Protein AF-A0A1A8WRH7-F1 (afdb_monomer_lite)

Structure (mmCIF, N/CA/C/O backbone):
data_AF-A0A1A8WRH7-F1
#
_entry.id   AF-A0A1A8WRH7-F1
#
loop_
_atom_site.group_PDB
_atom_site.id
_atom_site.type_symbol
_atom_site.label_atom_id
_atom_site.label_alt_id
_atom_site.label_comp_id
_atom_site.label_asym_id
_atom_site.label_entity_id
_atom_site.label_seq_id
_atom_site.pdbx_PDB_ins_code
_atom_site.Cartn_x
_atom_site.Cartn_y
_atom_site.Cartn_z
_atom_site.occupancy
_atom_site.B_iso_or_equiv
_atom_site.auth_seq_id
_atom_site.auth_comp_id
_atom_site.auth_asym_id
_atom_site.auth_atom_id
_atom_site.pdbx_PDB_model_num
ATOM 1 N N . ASN A 1 1 ? 17.183 -0.752 22.533 1.00 47.06 1 ASN A N 1
ATOM 2 C CA . ASN A 1 1 ? 17.304 -2.174 22.160 1.00 47.06 1 ASN A CA 1
ATOM 3 C C . ASN A 1 1 ? 15.970 -2.826 22.407 1.00 47.06 1 ASN A C 1
ATOM 5 O O . ASN A 1 1 ? 15.490 -2.746 23.530 1.00 47.06 1 ASN A O 1
ATOM 9 N N . GLY A 1 2 ? 15.332 -3.318 21.352 1.00 55.00 2 GLY A N 1
ATOM 10 C CA . GLY A 1 2 ? 14.125 -4.126 21.460 1.00 55.00 2 GLY A CA 1
ATOM 11 C C . GLY A 1 2 ? 14.487 -5.523 20.997 1.00 55.00 2 GLY A C 1
ATOM 12 O O . GLY A 1 2 ? 15.024 -5.661 19.900 1.00 55.00 2 GLY A O 1
ATOM 13 N N . ASP A 1 3 ? 14.226 -6.508 21.841 1.00 66.75 3 ASP A N 1
ATOM 14 C CA . ASP A 1 3 ? 14.409 -7.907 21.493 1.00 66.75 3 ASP A CA 1
ATOM 15 C C . ASP A 1 3 ? 13.051 -8.462 21.060 1.00 66.75 3 ASP A C 1
ATOM 17 O O . ASP A 1 3 ? 12.024 -8.190 21.688 1.00 66.75 3 ASP A O 1
ATOM 21 N N . VAL A 1 4 ? 13.044 -9.196 19.951 1.00 67.12 4 VAL A N 1
ATOM 22 C CA . VAL A 1 4 ? 11.862 -9.899 19.447 1.00 67.12 4 VAL A CA 1
ATOM 23 C C . VAL A 1 4 ? 11.986 -11.354 19.872 1.00 67.12 4 VAL A C 1
ATOM 25 O O . VAL A 1 4 ? 13.002 -11.991 19.604 1.00 67.12 4 VAL A O 1
ATOM 28 N N . ILE A 1 5 ? 10.956 -11.868 20.540 1.00 73.12 5 ILE A N 1
ATOM 29 C CA . ILE A 1 5 ? 10.873 -13.261 20.977 1.00 73.12 5 ILE A CA 1
ATOM 30 C C . ILE A 1 5 ? 9.716 -13.905 20.217 1.00 73.12 5 ILE A C 1
ATOM 32 O O . ILE A 1 5 ? 8.584 -13.425 20.287 1.00 73.12 5 ILE A O 1
ATOM 36 N N . PHE A 1 6 ? 10.016 -14.970 19.478 1.00 76.19 6 PHE A N 1
ATOM 37 C CA . PHE A 1 6 ? 9.020 -15.807 18.814 1.00 76.19 6 PHE A CA 1
ATOM 38 C C . PHE A 1 6 ? 8.613 -16.963 19.735 1.00 76.19 6 PHE A C 1
ATOM 40 O O . PHE A 1 6 ? 9.340 -17.303 20.668 1.00 76.19 6 PHE A O 1
ATOM 47 N N . SER A 1 7 ? 7.442 -17.550 19.483 1.00 80.06 7 SER A N 1
ATOM 48 C CA . SER A 1 7 ? 7.032 -18.786 20.159 1.00 80.06 7 SER A CA 1
ATOM 49 C C . SER A 1 7 ? 8.006 -19.918 19.824 1.00 80.06 7 SER A C 1
ATOM 51 O O . SER A 1 7 ? 8.483 -19.982 18.693 1.00 80.06 7 SER A O 1
ATOM 53 N N . GLU A 1 8 ? 8.265 -20.830 20.765 1.00 80.62 8 GLU A N 1
ATOM 54 C CA . GLU A 1 8 ? 9.098 -22.021 20.510 1.00 80.62 8 GLU A CA 1
ATOM 55 C C . GLU A 1 8 ? 8.495 -22.923 19.422 1.00 80.62 8 GLU A C 1
ATOM 57 O O . GLU A 1 8 ? 9.227 -23.562 18.674 1.00 80.62 8 GLU A O 1
ATOM 62 N N . ASP A 1 9 ? 7.167 -22.902 19.283 1.00 83.81 9 ASP A N 1
ATOM 63 C CA . ASP A 1 9 ? 6.427 -23.674 18.279 1.00 83.81 9 ASP A CA 1
ATOM 64 C C . ASP A 1 9 ? 6.373 -22.997 16.893 1.00 83.81 9 ASP A C 1
ATOM 66 O O . ASP A 1 9 ? 5.698 -23.486 15.989 1.00 83.81 9 ASP A O 1
ATOM 70 N N . T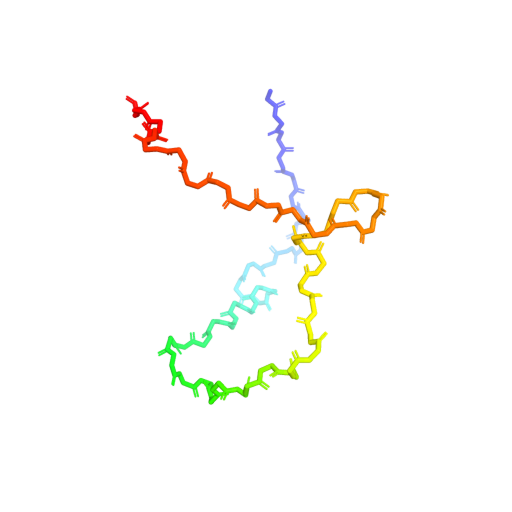YR A 1 10 ? 7.010 -21.835 16.713 1.00 79.06 10 TYR A N 1
ATOM 71 C CA . TYR A 1 10 ? 6.976 -21.103 15.446 1.00 79.06 10 TYR A CA 1
ATOM 72 C C . TYR A 1 10 ? 8.049 -21.630 14.482 1.00 79.06 10 TYR A C 1
ATOM 74 O O . TYR A 1 10 ? 9.235 -21.330 14.633 1.00 79.06 10 TYR A O 1
ATOM 82 N N . ASP A 1 11 ? 7.627 -22.378 13.459 1.00 79.50 11 ASP A N 1
ATOM 83 C CA . ASP A 1 11 ? 8.488 -22.784 12.344 1.00 79.50 11 ASP A CA 1
ATOM 84 C C . ASP A 1 11 ? 8.282 -21.853 11.147 1.00 79.50 11 ASP A C 1
ATOM 86 O O . ASP A 1 11 ? 7.215 -21.822 10.531 1.00 79.50 11 ASP A O 1
ATOM 90 N N . LEU A 1 12 ? 9.331 -21.113 10.790 1.00 73.94 12 LEU A N 1
ATOM 91 C CA . LEU A 1 12 ? 9.344 -20.214 9.640 1.00 73.94 12 LEU A CA 1
ATOM 92 C C . LEU A 1 12 ? 9.005 -20.941 8.326 1.00 73.94 12 LEU A C 1
ATOM 94 O O . LEU A 1 12 ? 8.338 -20.369 7.471 1.00 73.94 12 LEU A O 1
ATOM 98 N N . ASN A 1 13 ? 9.441 -22.191 8.159 1.00 73.19 13 ASN A N 1
ATOM 99 C CA . ASN A 1 13 ? 9.264 -22.952 6.918 1.00 73.19 13 ASN A CA 1
ATOM 100 C C . ASN A 1 13 ? 7.833 -23.463 6.734 1.00 73.19 13 ASN A C 1
ATOM 102 O O . ASN A 1 13 ? 7.414 -23.717 5.606 1.00 73.19 13 ASN A O 1
ATOM 106 N N . GLU A 1 14 ? 7.101 -23.631 7.834 1.00 76.31 14 GLU A N 1
ATOM 107 C CA . GLU A 1 14 ? 5.713 -24.095 7.821 1.00 76.31 14 GLU A CA 1
ATOM 108 C C . GLU A 1 14 ? 4.714 -22.940 7.945 1.00 76.31 14 GLU A C 1
ATOM 110 O O . GLU A 1 14 ? 3.612 -23.009 7.401 1.00 76.31 14 GLU A O 1
ATOM 115 N N . THR A 1 15 ? 5.098 -21.871 8.648 1.00 71.12 15 THR A N 1
ATOM 116 C CA . THR A 1 15 ? 4.188 -20.784 9.032 1.00 71.12 15 THR A CA 1
ATOM 117 C C . THR A 1 15 ? 4.249 -19.605 8.065 1.00 71.12 15 THR A C 1
ATOM 119 O O . THR A 1 15 ? 3.219 -18.984 7.796 1.00 71.12 15 THR A O 1
ATOM 122 N N . GLU A 1 16 ? 5.423 -19.295 7.506 1.00 68.50 16 GLU A N 1
ATOM 123 C CA . GLU A 1 16 ? 5.570 -18.174 6.577 1.00 68.50 16 GLU A CA 1
ATOM 124 C C . GLU A 1 16 ? 5.397 -18.631 5.135 1.00 68.50 16 GLU A C 1
ATOM 126 O O . GLU A 1 16 ? 6.295 -19.145 4.469 1.00 68.50 16 GLU A O 1
ATOM 131 N N . VAL A 1 17 ? 4.209 -18.367 4.617 1.00 61.03 17 VAL A N 1
ATOM 132 C CA . VAL A 1 17 ? 3.889 -18.543 3.211 1.00 61.03 17 VAL A CA 1
ATOM 133 C C . VAL A 1 17 ? 4.043 -17.184 2.525 1.00 61.03 17 VAL A C 1
ATOM 135 O O . VAL A 1 17 ? 3.088 -16.425 2.370 1.00 61.03 17 VAL A O 1
ATOM 138 N N . VAL A 1 18 ? 5.273 -16.840 2.127 1.00 61.62 18 VAL A N 1
ATOM 139 C CA . VAL A 1 18 ? 5.545 -15.585 1.406 1.00 61.62 18 VAL A CA 1
ATOM 140 C C . VAL A 1 18 ? 5.146 -15.755 -0.058 1.00 61.62 18 VAL A C 1
ATOM 142 O O . VAL A 1 18 ? 5.948 -16.141 -0.905 1.00 61.62 18 VAL A O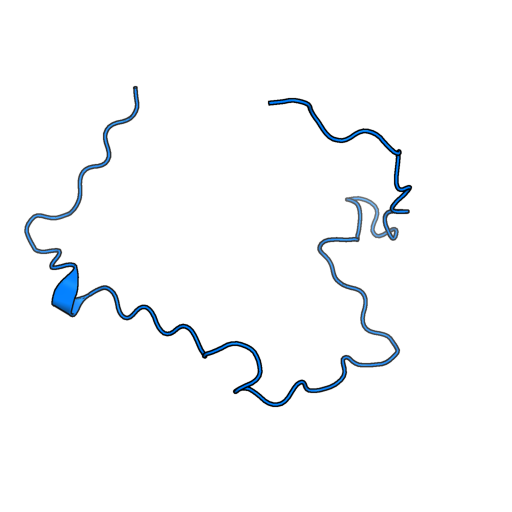 1
ATOM 145 N N . TRP A 1 19 ? 3.878 -15.496 -0.372 1.00 60.25 19 TRP A N 1
ATOM 146 C CA . TRP A 1 19 ? 3.422 -15.456 -1.761 1.00 60.25 19 TRP A CA 1
ATOM 147 C C . TRP A 1 19 ? 3.665 -14.063 -2.312 1.00 60.25 19 TRP A C 1
ATOM 149 O O . TRP A 1 19 ? 2.851 -13.154 -2.157 1.00 60.25 19 TRP A O 1
ATOM 159 N N . THR A 1 20 ? 4.807 -13.894 -2.967 1.00 66.88 20 THR A N 1
ATOM 160 C CA . THR A 1 20 ? 4.990 -12.793 -3.902 1.00 66.88 20 THR A CA 1
ATOM 161 C C . THR A 1 20 ? 4.682 -13.301 -5.298 1.00 66.88 20 THR A C 1
ATOM 163 O O . THR A 1 20 ? 5.166 -14.341 -5.742 1.00 66.88 20 THR A O 1
ATOM 166 N N . TYR A 1 21 ? 3.836 -12.567 -6.005 1.00 71.69 21 TYR A N 1
ATOM 167 C CA . TYR A 1 21 ? 3.688 -12.776 -7.434 1.00 71.69 21 TYR A CA 1
ATOM 168 C C . TYR A 1 21 ? 4.916 -12.190 -8.121 1.00 71.69 21 TYR A C 1
ATOM 170 O O . TYR A 1 21 ? 5.395 -11.124 -7.721 1.00 71.69 21 TYR A O 1
ATOM 178 N N . GLU A 1 22 ? 5.422 -12.854 -9.164 1.00 77.75 22 GLU A N 1
ATOM 179 C CA . GLU A 1 22 ? 6.421 -12.201 -10.005 1.00 77.75 22 GLU A CA 1
ATOM 180 C C . GLU A 1 22 ? 5.802 -10.908 -10.573 1.00 77.75 22 GLU A C 1
ATOM 182 O O . GLU A 1 22 ? 4.626 -10.912 -10.976 1.00 77.75 22 GLU A O 1
ATOM 187 N N . PRO A 1 23 ? 6.558 -9.797 -10.615 1.00 76.44 23 PRO A N 1
ATOM 188 C CA . PRO A 1 23 ? 6.071 -8.549 -11.185 1.00 76.44 23 PRO A CA 1
ATOM 189 C C . PRO A 1 23 ? 5.461 -8.769 -12.578 1.00 76.44 23 PRO A C 1
ATOM 191 O O . PRO A 1 23 ? 6.071 -9.396 -13.442 1.00 76.44 23 PRO A O 1
ATOM 194 N N . GLY A 1 24 ? 4.237 -8.280 -12.789 1.00 75.19 24 GLY A N 1
ATOM 195 C CA . GLY A 1 24 ? 3.519 -8.397 -14.065 1.00 75.19 24 GLY A CA 1
ATOM 196 C C . GLY A 1 24 ? 2.806 -9.733 -14.327 1.00 75.19 24 GLY A C 1
ATOM 197 O O . GLY A 1 24 ? 2.218 -9.893 -15.394 1.00 75.19 24 GLY A O 1
ATOM 198 N N . LYS A 1 25 ? 2.817 -10.700 -13.394 1.00 82.44 25 LYS A N 1
ATOM 199 C CA . LYS A 1 25 ? 2.042 -11.955 -13.539 1.00 82.44 25 LYS A CA 1
ATOM 200 C C . LYS A 1 25 ? 0.572 -11.827 -13.180 1.00 82.44 25 LYS A C 1
ATOM 202 O O . LYS A 1 25 ? -0.232 -12.628 -13.650 1.00 82.44 25 LYS A O 1
ATOM 207 N N . ILE A 1 26 ? 0.227 -10.848 -12.350 1.00 79.62 26 ILE A N 1
ATOM 208 C CA . ILE A 1 26 ? -1.168 -10.511 -12.090 1.00 79.62 26 ILE A CA 1
ATOM 209 C C . ILE A 1 26 ? -1.589 -9.483 -13.141 1.00 79.62 26 ILE A C 1
ATOM 211 O O . ILE A 1 26 ? -0.908 -8.464 -13.271 1.00 79.62 26 ILE A O 1
ATOM 215 N N . PRO A 1 27 ? -2.685 -9.718 -13.883 1.00 81.31 27 PRO A N 1
ATOM 216 C CA . PRO A 1 27 ? -3.226 -8.707 -14.774 1.00 81.31 27 PRO A CA 1
ATOM 217 C C . PRO A 1 27 ? -3.610 -7.466 -13.966 1.00 81.31 27 PRO A C 1
ATOM 219 O O . PRO A 1 27 ? -4.399 -7.537 -13.022 1.00 81.31 27 PRO A O 1
ATOM 222 N N . GLU A 1 28 ? -3.051 -6.322 -14.347 1.00 79.81 28 GLU A N 1
ATOM 223 C CA . GLU A 1 28 ? -3.430 -5.044 -13.761 1.00 79.81 28 GLU A CA 1
ATOM 224 C C . GLU A 1 28 ? -4.881 -4.747 -14.136 1.00 79.81 28 GLU A C 1
ATOM 226 O O . GLU A 1 28 ? -5.234 -4.606 -15.308 1.00 79.81 28 GLU A O 1
ATOM 231 N N . THR A 1 29 ? -5.745 -4.689 -13.128 1.00 84.00 29 THR A N 1
ATOM 232 C CA . THR A 1 29 ? -7.105 -4.189 -13.314 1.00 84.00 29 THR A CA 1
ATOM 233 C C . THR A 1 29 ? -7.051 -2.675 -13.151 1.00 84.00 29 THR A C 1
ATOM 235 O O . THR A 1 29 ? -6.553 -2.215 -12.119 1.00 84.00 29 THR A O 1
ATOM 238 N N . PRO A 1 30 ? -7.523 -1.885 -14.134 1.00 87.94 30 PRO A N 1
ATOM 239 C CA . PRO A 1 30 ? -7.555 -0.441 -13.983 1.00 87.94 30 PRO A CA 1
ATOM 240 C C . PRO A 1 30 ? -8.400 -0.075 -12.764 1.00 87.94 30 PRO A C 1
ATOM 242 O O . PRO A 1 30 ? -9.455 -0.663 -12.511 1.00 87.94 30 PRO A O 1
ATOM 245 N N . LEU A 1 31 ? -7.912 0.896 -11.998 1.00 86.88 31 LEU A N 1
ATOM 246 C CA . LEU A 1 31 ? -8.675 1.464 -10.898 1.00 86.88 31 LEU A CA 1
ATOM 247 C C . LEU A 1 31 ? -9.893 2.219 -11.461 1.00 86.88 31 LEU A C 1
ATOM 249 O O . LEU A 1 31 ? -9.806 2.748 -12.571 1.00 86.88 31 LEU A O 1
ATOM 253 N N . PRO A 1 32 ? -11.012 2.291 -10.718 1.00 92.94 32 PRO A N 1
ATOM 254 C CA . PRO A 1 32 ? -12.136 3.148 -11.083 1.00 92.94 32 PRO A CA 1
ATOM 255 C C . PRO A 1 32 ? -11.699 4.599 -11.320 1.00 92.94 32 PRO A C 1
ATOM 257 O O . PRO A 1 32 ? -10.814 5.100 -10.625 1.00 92.94 32 PRO A O 1
ATOM 260 N N . ASP A 1 33 ? -12.354 5.290 -12.255 1.00 88.75 33 ASP A N 1
ATOM 261 C CA . ASP A 1 33 ? -12.018 6.679 -12.610 1.00 88.75 33 ASP A CA 1
ATOM 262 C C . ASP A 1 33 ? -12.150 7.655 -11.425 1.00 88.75 33 ASP A C 1
ATOM 264 O O . ASP A 1 33 ? -11.470 8.680 -11.362 1.00 88.75 33 ASP A O 1
ATOM 268 N N . ASP A 1 34 ? -13.025 7.340 -10.471 1.00 89.62 34 ASP A N 1
ATOM 269 C CA . ASP A 1 34 ? -13.292 8.113 -9.259 1.00 89.62 34 ASP A CA 1
ATOM 270 C C . ASP A 1 34 ? -12.496 7.628 -8.038 1.00 89.62 34 ASP A C 1
ATOM 272 O O . ASP A 1 34 ? -12.643 8.178 -6.941 1.00 89.62 34 ASP A O 1
ATOM 276 N N . TYR A 1 35 ? -11.629 6.624 -8.202 1.00 87.81 35 TYR A N 1
ATOM 277 C CA . TYR A 1 35 ? -10.831 6.097 -7.106 1.00 87.81 35 TYR A CA 1
ATOM 278 C C . TYR A 1 35 ? -9.834 7.141 -6.587 1.00 87.81 35 TYR A C 1
ATOM 280 O O . TYR A 1 35 ? -8.990 7.681 -7.308 1.00 87.81 35 TYR A O 1
ATOM 288 N N . ILE A 1 36 ? -9.894 7.383 -5.277 1.00 83.81 36 ILE A N 1
ATOM 289 C CA . ILE A 1 36 ? -8.935 8.210 -4.549 1.00 83.81 36 ILE A CA 1
ATOM 290 C C . ILE A 1 36 ? -8.226 7.314 -3.544 1.00 83.81 36 ILE A C 1
ATOM 292 O O . ILE A 1 36 ? -8.840 6.830 -2.596 1.00 83.81 36 ILE A O 1
ATOM 296 N N . ASP A 1 37 ? -6.920 7.136 -3.728 1.00 84.06 37 ASP A N 1
ATOM 297 C CA . ASP A 1 37 ? -6.106 6.372 -2.790 1.00 84.06 37 ASP A CA 1
ATOM 298 C C . ASP A 1 37 ? -6.077 7.079 -1.414 1.00 84.06 37 ASP A C 1
ATOM 300 O O . ASP A 1 37 ? -5.612 8.226 -1.319 1.00 84.06 37 ASP A O 1
ATOM 304 N N . PRO A 1 38 ? -6.564 6.422 -0.342 1.00 86.88 38 PRO A N 1
ATOM 305 C CA . PRO A 1 38 ? -6.627 6.999 0.997 1.00 86.88 38 PRO A CA 1
ATOM 306 C C . PRO A 1 38 ? -5.246 7.351 1.564 1.00 86.88 38 PRO A C 1
ATOM 308 O O . PRO A 1 38 ? -5.154 8.245 2.406 1.00 86.88 38 PRO A O 1
ATOM 311 N N . ASN A 1 39 ? -4.164 6.736 1.072 1.00 85.50 39 ASN A N 1
ATOM 312 C CA . ASN A 1 39 ? -2.790 7.088 1.445 1.00 85.50 39 ASN A CA 1
ATOM 313 C C . ASN A 1 39 ? -2.413 8.511 1.009 1.00 85.50 39 ASN A C 1
ATOM 315 O O . ASN A 1 39 ? -1.510 9.123 1.578 1.00 85.50 39 ASN A O 1
ATOM 319 N N . PHE A 1 40 ? -3.129 9.066 0.029 1.00 87.06 40 PHE A N 1
ATOM 320 C CA . PHE A 1 40 ? -2.957 10.434 -0.451 1.00 87.06 40 PHE A CA 1
ATOM 321 C C . PHE A 1 40 ? -4.065 11.367 0.036 1.00 87.06 40 PHE A C 1
ATOM 323 O O . PHE A 1 40 ? -4.241 12.454 -0.517 1.00 87.06 40 PHE A O 1
ATOM 330 N N . VAL A 1 41 ? -4.800 10.988 1.080 1.00 89.50 41 VAL A N 1
ATOM 331 C CA . VAL A 1 41 ? -5.818 11.821 1.720 1.00 89.50 41 VAL A CA 1
ATOM 332 C C . VAL A 1 41 ? -5.316 12.253 3.095 1.00 89.50 41 VAL A C 1
ATOM 334 O O . VAL A 1 41 ? -4.890 11.449 3.918 1.00 89.50 41 VAL A O 1
ATOM 337 N N . ASN A 1 42 ? -5.344 13.556 3.372 1.00 85.12 42 ASN A N 1
ATOM 338 C CA . ASN A 1 42 ? -4.965 14.066 4.685 1.00 85.12 42 ASN A CA 1
ATOM 339 C C . ASN A 1 42 ? -6.075 13.831 5.725 1.00 85.12 42 ASN A C 1
ATOM 341 O O . ASN A 1 42 ? -7.219 13.529 5.398 1.00 85.12 42 ASN A O 1
ATOM 345 N N . ARG A 1 43 ? -5.773 14.088 7.005 1.00 86.69 43 ARG A N 1
ATOM 346 C CA . ARG A 1 43 ? -6.739 13.945 8.117 1.00 86.69 43 ARG A CA 1
ATOM 347 C C . ARG A 1 43 ? -8.025 14.779 7.976 1.00 86.69 43 ARG A C 1
ATOM 349 O O . ARG A 1 43 ? -8.965 14.563 8.727 1.00 86.69 43 ARG A O 1
ATOM 356 N N . LYS A 1 44 ? -8.064 15.754 7.061 1.00 86.81 44 LYS A N 1
ATOM 357 C CA . LYS A 1 44 ? -9.235 16.593 6.759 1.00 86.81 44 LYS A CA 1
ATOM 358 C C . LYS A 1 44 ? -9.998 16.116 5.513 1.00 86.81 44 LYS A C 1
ATOM 360 O O . LYS A 1 44 ? -10.819 16.869 4.999 1.00 86.81 44 LYS A O 1
ATOM 365 N N . GLY A 1 45 ? -9.694 14.928 4.989 1.00 84.31 45 GLY A N 1
ATOM 366 C CA . GLY A 1 45 ? -10.348 14.374 3.803 1.00 84.31 45 GLY A CA 1
ATOM 367 C C . GLY A 1 45 ? -9.922 15.026 2.484 1.00 84.31 45 GLY A C 1
ATOM 368 O O . GLY A 1 45 ? -10.563 14.805 1.463 1.00 84.31 45 GLY A O 1
ATOM 369 N N . LYS A 1 46 ? -8.864 15.849 2.474 1.00 85.56 46 LYS A N 1
ATOM 370 C CA . LYS A 1 46 ? -8.382 16.512 1.251 1.00 85.56 46 LYS A CA 1
ATOM 371 C C . LYS A 1 46 ? -7.197 15.767 0.655 1.00 85.56 46 LYS A C 1
ATOM 373 O O . LYS A 1 46 ? -6.302 15.348 1.390 1.00 85.56 46 LYS A O 1
ATOM 378 N N . ARG A 1 47 ? -7.157 15.687 -0.677 1.00 84.06 47 ARG A N 1
ATOM 379 C CA . ARG A 1 47 ? -6.031 15.113 -1.418 1.00 84.06 47 ARG A CA 1
ATOM 380 C C . ARG A 1 47 ? -4.741 15.880 -1.111 1.00 84.06 47 ARG A C 1
ATOM 382 O O . ARG A 1 47 ? -4.713 17.111 -1.141 1.00 84.06 47 ARG A O 1
ATOM 389 N N . ILE A 1 48 ? -3.685 15.147 -0.792 1.00 86.00 48 ILE A N 1
ATOM 390 C CA . ILE A 1 48 ? -2.349 15.676 -0.547 1.00 86.00 48 ILE A CA 1
ATOM 391 C C . ILE A 1 48 ? -1.740 16.029 -1.903 1.00 86.00 48 ILE A C 1
ATOM 393 O O . ILE A 1 48 ? -1.632 15.184 -2.790 1.00 86.00 48 ILE A O 1
ATOM 397 N N . GLN A 1 49 ? -1.341 17.290 -2.071 1.00 79.44 49 GLN A N 1
ATOM 398 C CA . GLN A 1 49 ? -0.567 17.701 -3.234 1.00 79.44 49 GLN A CA 1
ATOM 399 C C . GLN A 1 49 ? 0.870 17.210 -3.059 1.00 79.44 49 GLN A C 1
ATOM 4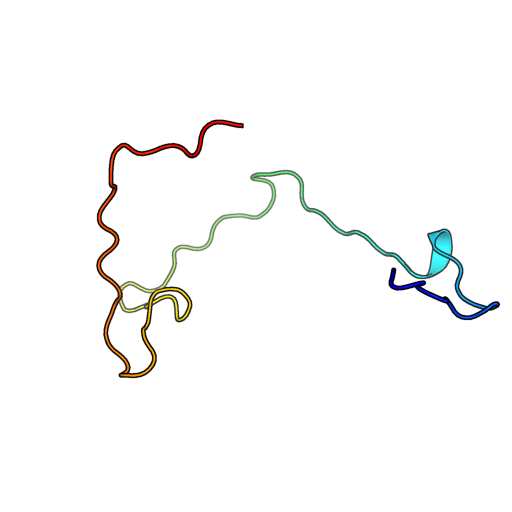01 O O . GLN A 1 49 ? 1.624 17.739 -2.240 1.00 79.44 49 GLN A O 1
ATOM 406 N N . LEU A 1 50 ? 1.250 16.203 -3.841 1.00 72.62 50 LEU A N 1
ATOM 407 C CA . LEU A 1 50 ? 2.640 15.791 -3.952 1.00 72.62 50 LEU A CA 1
ATOM 408 C C . LEU A 1 50 ? 3.376 16.867 -4.749 1.00 72.62 5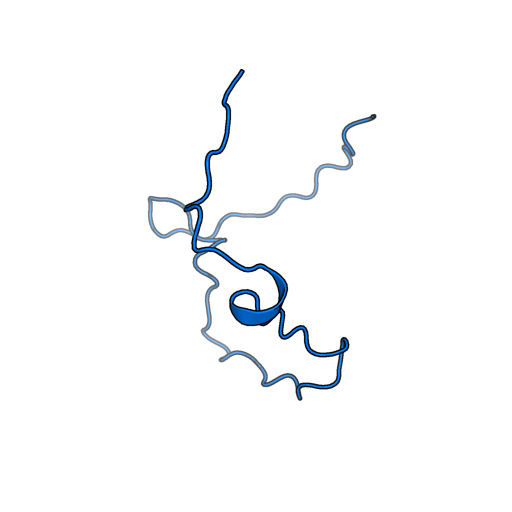0 LEU A C 1
ATOM 410 O O . LEU A 1 50 ? 3.192 17.002 -5.955 1.00 72.62 50 LEU A O 1
ATOM 414 N N . THR A 1 51 ? 4.174 17.675 -4.063 1.00 71.38 51 THR A N 1
ATOM 415 C CA . THR A 1 51 ? 5.192 18.488 -4.727 1.00 71.38 51 THR A CA 1
ATOM 416 C C . THR A 1 51 ? 6.484 17.695 -4.689 1.00 71.38 51 THR A C 1
ATOM 418 O O . THR A 1 51 ? 7.009 17.411 -3.613 1.00 71.38 51 THR A O 1
ATOM 421 N N . TYR A 1 52 ? 6.979 17.304 -5.862 1.00 62.62 52 TYR A N 1
ATOM 422 C CA . TYR A 1 52 ? 8.344 16.814 -5.972 1.00 62.62 52 TYR A CA 1
ATOM 423 C C . TYR A 1 52 ? 9.264 17.987 -5.627 1.00 62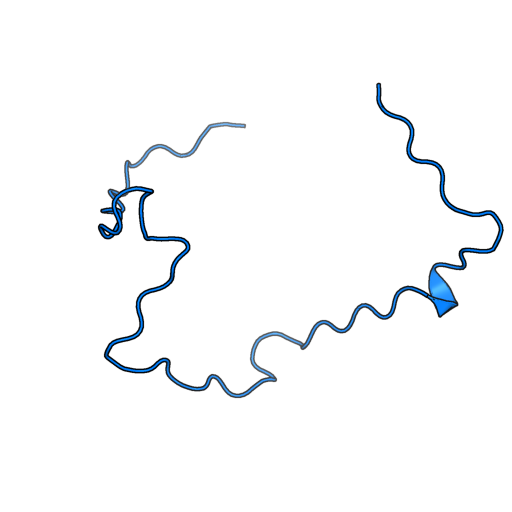.62 52 TYR A C 1
ATOM 425 O O . TYR A 1 52 ? 9.287 18.996 -6.328 1.00 62.62 52 TYR A O 1
ATOM 433 N N . LYS A 1 53 ? 9.944 17.902 -4.486 1.00 62.25 53 LYS A N 1
ATOM 434 C CA . LYS A 1 53 ? 11.105 18.745 -4.209 1.00 62.25 53 LYS A CA 1
ATOM 435 C C . LYS A 1 53 ? 12.301 17.916 -4.645 1.00 62.25 53 LYS A C 1
ATOM 437 O O . LYS A 1 53 ? 12.406 16.785 -4.181 1.00 62.25 53 LYS A O 1
ATOM 442 N N . ASP A 1 54 ? 13.167 18.461 -5.499 1.00 61.41 54 ASP A N 1
ATOM 443 C CA . ASP A 1 54 ? 14.389 17.835 -6.049 1.00 61.41 54 ASP A CA 1
ATOM 444 C C . ASP A 1 54 ? 15.457 17.488 -4.981 1.00 61.41 54 ASP A C 1
ATOM 446 O O . ASP A 1 54 ? 16.660 17.626 -5.193 1.00 61.41 54 ASP A O 1
ATOM 450 N N . TYR A 1 55 ? 15.040 17.081 -3.786 1.00 62.66 55 TYR A N 1
ATOM 451 C CA . TYR A 1 55 ? 15.892 16.758 -2.663 1.00 62.66 55 TYR A CA 1
ATOM 452 C C . TYR A 1 55 ? 15.820 15.259 -2.392 1.00 62.66 55 TYR A C 1
ATOM 454 O O . TYR A 1 55 ? 14.900 14.768 -1.738 1.00 62.66 55 TYR A O 1
ATOM 462 N N . TRP A 1 56 ? 16.820 14.536 -2.888 1.00 58.44 56 TRP A N 1
ATOM 463 C CA . TRP A 1 56 ? 17.100 13.184 -2.425 1.00 58.44 56 TRP A CA 1
ATOM 464 C C . TRP A 1 56 ? 17.885 13.282 -1.109 1.00 58.44 56 TRP A C 1
ATOM 466 O O . TRP A 1 56 ? 18.910 13.975 -1.085 1.00 58.44 56 TRP A O 1
ATOM 476 N N . PRO A 1 57 ? 17.450 12.641 -0.010 1.00 58.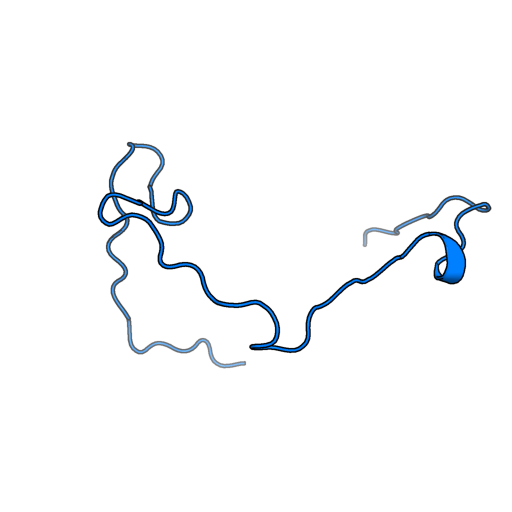16 57 PRO A N 1
ATOM 477 C CA . PRO A 1 57 ? 18.267 12.579 1.192 1.00 58.16 57 PRO A CA 1
ATOM 478 C C . PRO A 1 57 ? 19.570 11.852 0.845 1.00 58.16 57 PRO A C 1
ATOM 480 O O . PRO A 1 57 ? 19.556 10.732 0.332 1.00 58.16 57 PRO A O 1
ATOM 483 N N . LYS A 1 58 ? 20.704 12.523 1.062 1.00 56.84 58 LYS A N 1
ATOM 484 C CA . LYS A 1 58 ? 22.020 11.896 0.912 1.00 56.84 58 LYS A CA 1
ATOM 485 C C . LYS A 1 58 ? 22.197 10.882 2.043 1.00 56.84 58 LYS A C 1
ATOM 487 O O . LYS A 1 58 ? 21.890 11.211 3.189 1.00 56.84 58 LYS A O 1
ATOM 492 N N . GLN A 1 59 ? 22.638 9.677 1.676 1.00 50.97 59 GLN A N 1
ATOM 493 C CA . GLN A 1 59 ? 23.058 8.626 2.608 1.00 50.97 59 GLN A CA 1
ATOM 494 C C . GLN A 1 59 ? 24.225 9.079 3.483 1.00 50.97 59 GLN A C 1
ATOM 496 O O . GLN A 1 59 ? 25.053 9.880 2.986 1.00 50.97 59 GLN A O 1
#

pLDDT: mean 75.52, std 11.15, range [47.06, 92.94]

Organism: Plasmodium malariae (NCBI:txid5858)

Sequence (59 aa):
NGDVIFSEDYDLNETEVVWTYEPGKIPETPLPDDYIDPNFVNRKGKRIQLTYKDYWPKQ

Radius of gyration: 20.1 Å; chains: 1; bounding box: 36×43×37 Å

Secondary structure (DSSP, 8-state):
-------TT--HHHH----PPPTT-S--PPPPTT---GGGB-TTSPBP-----S-PPP-

Foldseek 3Di:
DDDDDDDPPDDCVPPDPPDDDDPPPDPDDDDPPPDDDCVQADPVRDGNDDDDDVDDPDD